Protein AF-A0A951NF86-F1 (afdb_monomer)

Mean predicted aligned error: 8.53 Å

Radius of gyration: 15.35 Å; Cα contacts (8 Å, |Δi|>4): 57; chains: 1; bounding box: 32×35×44 Å

pLDDT: mean 80.7, std 17.2, range 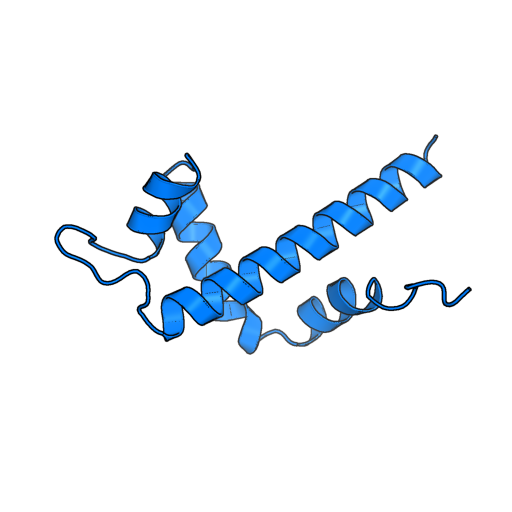[38.62, 94.88]

Solvent-accessible surface area (backbone atoms only — not comparable to full-atom values): 4929 Å² total; per-residue (Å²): 111,73,68,57,52,53,52,50,49,52,52,51,51,33,52,52,50,53,50,29,53,51,50,27,55,38,50,74,68,45,72,60,72,48,94,92,49,87,42,56,30,54,46,44,15,71,76,71,72,42,54,62,65,59,21,42,50,48,50,53,51,21,67,49,45,86,80,38,66,74,56,58,51,64,41,49,64,74,69,78,74,82,76,90,125

Secondary structure (DSSP, 8-state):
-HHHHHHHHHHHHHHHHHHHHHHHHHHHTTTT--TT---HHHHHHHHH---HHHHHHHHHHHHHGGG-HHHHHHHHGGG------

Sequence (85 aa):
MAAAITTLAGRLAAGEAEQLELIGEFDARQAWAGPGLLSCAHWLSWKTGMSPNTARERVRIARSLPALPLITGAFGACRSRRSGR

Nearest PDB structures (foldseek):
  6egk-assembly1_B  TM=3.569E-01  e=9.217E+00  Streptomyces clavuligerus

Structure (mmCIF, N/CA/C/O backbone):
data_AF-A0A951NF86-F1
#
_entry.id   AF-A0A951NF86-F1
#
loop_
_atom_site.group_PDB
_atom_site.id
_atom_site.type_symbol
_atom_site.label_atom_id
_atom_site.label_alt_id
_atom_site.label_comp_id
_atom_site.label_asym_id
_atom_site.label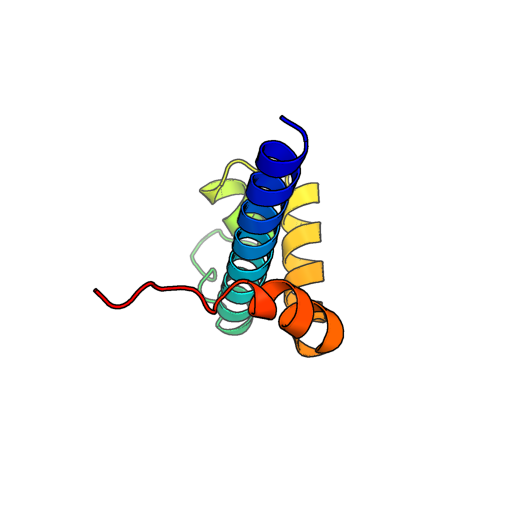_entity_id
_atom_site.label_seq_id
_atom_site.pdbx_PDB_ins_code
_atom_site.Cartn_x
_atom_site.Cartn_y
_atom_site.Cartn_z
_atom_site.occupancy
_atom_site.B_iso_or_equiv
_atom_site.auth_seq_id
_atom_site.auth_comp_id
_atom_site.auth_asym_id
_atom_site.auth_atom_id
_atom_site.pdbx_PDB_model_num
ATOM 1 N N . MET A 1 1 ? 18.135 -4.860 -23.753 1.00 71.12 1 MET A N 1
ATOM 2 C CA . MET A 1 1 ? 18.163 -4.193 -22.428 1.00 71.12 1 MET A CA 1
ATOM 3 C C . MET A 1 1 ? 16.948 -3.289 -22.197 1.00 71.12 1 MET A C 1
ATOM 5 O O . MET A 1 1 ? 16.232 -3.542 -21.240 1.00 71.12 1 MET A O 1
ATOM 9 N N . ALA A 1 2 ? 16.626 -2.332 -23.079 1.00 90.88 2 ALA A N 1
ATOM 10 C CA . ALA A 1 2 ? 15.452 -1.450 -22.916 1.00 90.88 2 ALA A CA 1
ATOM 11 C C . ALA A 1 2 ? 14.096 -2.187 -22.760 1.00 90.88 2 ALA A C 1
ATOM 13 O O . ALA A 1 2 ? 13.284 -1.826 -21.910 1.00 90.88 2 ALA A O 1
ATOM 14 N N . ALA A 1 3 ? 13.872 -3.272 -23.514 1.00 91.25 3 ALA A N 1
ATOM 15 C CA . ALA A 1 3 ? 12.654 -4.089 -23.400 1.00 91.25 3 ALA A CA 1
ATOM 16 C C . ALA A 1 3 ? 12.512 -4.799 -22.034 1.00 91.25 3 ALA A C 1
ATOM 18 O O . ALA A 1 3 ? 11.408 -4.972 -21.525 1.00 91.25 3 ALA A O 1
ATOM 19 N N . ALA A 1 4 ? 13.630 -5.185 -21.409 1.00 92.31 4 ALA A N 1
ATOM 20 C CA . ALA A 1 4 ? 13.611 -5.824 -20.094 1.00 92.31 4 ALA A CA 1
ATOM 21 C C . ALA A 1 4 ? 13.259 -4.818 -18.987 1.00 92.31 4 ALA A C 1
ATOM 23 O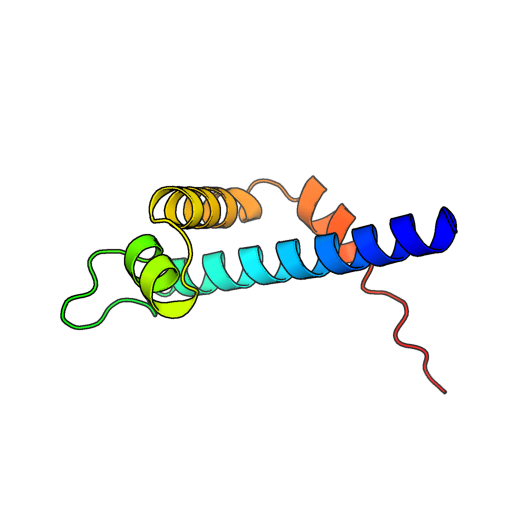 O . ALA A 1 4 ? 12.475 -5.137 -18.096 1.00 92.31 4 ALA A O 1
ATOM 24 N N . ILE A 1 5 ? 13.778 -3.588 -19.086 1.00 92.94 5 ILE A N 1
ATOM 25 C CA . ILE A 1 5 ? 13.478 -2.493 -18.150 1.00 92.94 5 ILE A CA 1
ATOM 26 C C . ILE A 1 5 ? 11.989 -2.144 -18.197 1.00 92.94 5 ILE A C 1
ATOM 28 O O . ILE A 1 5 ? 11.338 -2.088 -17.160 1.00 92.94 5 ILE A O 1
ATOM 32 N N . THR A 1 6 ? 11.432 -1.963 -19.396 1.00 92.69 6 THR A N 1
ATOM 33 C CA . THR A 1 6 ? 10.006 -1.635 -19.575 1.00 92.69 6 THR A CA 1
ATOM 34 C C . THR A 1 6 ? 9.089 -2.767 -19.118 1.00 92.69 6 THR A C 1
ATOM 36 O O . THR A 1 6 ? 8.076 -2.511 -18.471 1.00 92.69 6 THR A O 1
ATOM 39 N N . THR A 1 7 ? 9.471 -4.024 -19.358 1.00 90.56 7 THR A N 1
ATOM 40 C CA . THR A 1 7 ? 8.729 -5.190 -18.851 1.00 90.56 7 THR A CA 1
ATOM 41 C C . THR A 1 7 ? 8.730 -5.243 -17.321 1.00 90.56 7 THR A C 1
ATOM 43 O O . THR A 1 7 ? 7.685 -5.469 -16.711 1.00 90.56 7 THR A O 1
ATOM 46 N N . LEU A 1 8 ? 9.885 -5.025 -16.680 1.00 92.56 8 LEU A N 1
ATOM 47 C CA . LEU A 1 8 ? 9.974 -4.982 -15.220 1.00 92.56 8 LEU A CA 1
ATOM 48 C C . LEU A 1 8 ? 9.157 -3.819 -14.649 1.00 92.56 8 LEU A C 1
ATOM 50 O O . LEU A 1 8 ? 8.393 -4.027 -13.709 1.00 92.56 8 LEU A O 1
ATOM 54 N N . ALA A 1 9 ? 9.264 -2.633 -15.252 1.00 87.62 9 ALA A N 1
ATOM 55 C CA . ALA A 1 9 ? 8.482 -1.466 -14.865 1.00 87.62 9 ALA A CA 1
ATOM 56 C C . ALA A 1 9 ? 6.976 -1.758 -14.925 1.00 87.62 9 ALA A C 1
ATOM 58 O O . ALA A 1 9 ? 6.276 -1.470 -13.963 1.00 87.62 9 ALA A O 1
ATOM 59 N N . GLY A 1 10 ? 6.494 -2.415 -15.987 1.00 83.75 10 GLY A N 1
ATOM 60 C CA . GLY A 1 10 ? 5.088 -2.815 -16.117 1.00 83.75 10 GLY A CA 1
ATOM 61 C C . GLY A 1 10 ? 4.619 -3.786 -15.027 1.00 83.75 10 GLY A C 1
ATOM 62 O O . GLY A 1 10 ? 3.510 -3.656 -14.515 1.00 83.75 10 GLY A O 1
ATOM 63 N N . ARG A 1 11 ? 5.471 -4.733 -14.617 1.00 87.00 11 ARG A N 1
ATOM 64 C CA . ARG A 1 11 ? 5.151 -5.674 -13.530 1.00 87.00 11 ARG A CA 1
ATOM 65 C C . ARG A 1 11 ? 5.112 -4.993 -12.163 1.00 87.00 11 ARG A C 1
ATOM 67 O O . ARG A 1 11 ? 4.231 -5.308 -11.370 1.00 87.00 11 ARG A O 1
ATOM 74 N N . LEU A 1 12 ? 6.043 -4.076 -11.898 1.00 88.31 12 LEU A N 1
ATOM 75 C CA . LEU A 1 12 ? 6.050 -3.279 -10.667 1.00 88.31 12 LEU A CA 1
ATOM 76 C C . LEU A 1 12 ? 4.804 -2.397 -10.591 1.00 88.31 12 LEU A C 1
ATOM 78 O O . LEU A 1 12 ? 4.085 -2.447 -9.603 1.00 88.31 12 LEU A O 1
ATOM 82 N N . ALA A 1 13 ? 4.500 -1.698 -11.682 1.00 84.31 13 ALA A N 1
ATOM 83 C CA . ALA A 1 13 ? 3.281 -0.924 -11.878 1.00 84.31 13 ALA A CA 1
ATOM 84 C C . ALA A 1 13 ? 2.008 -1.733 -11.564 1.00 84.31 13 ALA A C 1
ATOM 86 O O . ALA A 1 13 ? 1.160 -1.293 -10.790 1.00 84.31 13 ALA A O 1
ATOM 87 N N . ALA A 1 14 ? 1.878 -2.936 -12.131 1.00 81.56 14 ALA A N 1
ATOM 88 C CA . ALA A 1 14 ? 0.734 -3.806 -11.864 1.00 81.56 14 ALA A CA 1
ATOM 89 C C . ALA A 1 14 ? 0.651 -4.234 -10.386 1.00 81.56 14 ALA A C 1
ATOM 91 O O . ALA A 1 14 ? -0.436 -4.232 -9.812 1.00 81.56 14 ALA A O 1
ATOM 92 N N . GLY A 1 15 ? 1.790 -4.553 -9.762 1.00 87.06 15 GLY A N 1
ATOM 93 C CA . GLY A 1 15 ? 1.853 -4.899 -8.339 1.00 87.06 15 GLY A CA 1
ATOM 94 C C . GLY A 1 15 ? 1.528 -3.722 -7.412 1.00 87.06 15 GLY A C 1
ATOM 95 O O . GLY A 1 15 ? 0.874 -3.908 -6.390 1.00 87.06 15 GLY A O 1
ATOM 96 N N . GLU A 1 16 ? 1.929 -2.501 -7.771 1.00 87.69 16 GLU A N 1
ATOM 97 C CA . GLU A 1 16 ? 1.570 -1.285 -7.032 1.00 87.69 16 GLU A CA 1
ATOM 98 C C . GLU A 1 16 ? 0.065 -1.008 -7.097 1.00 87.69 16 GLU A C 1
ATOM 100 O O . GLU A 1 16 ? -0.537 -0.661 -6.081 1.00 87.69 16 GLU A O 1
ATOM 105 N N . ALA A 1 17 ? -0.559 -1.210 -8.260 1.00 85.44 17 ALA A N 1
ATOM 106 C CA . ALA A 1 17 ? -2.004 -1.070 -8.405 1.00 85.44 17 ALA A CA 1
ATOM 107 C C . ALA A 1 17 ? -2.768 -2.087 -7.542 1.00 85.44 17 ALA A C 1
ATOM 109 O O . ALA A 1 17 ? -3.663 -1.698 -6.794 1.00 85.44 17 ALA A O 1
ATOM 110 N N . GLU A 1 18 ? -2.370 -3.363 -7.577 1.00 86.81 18 GLU A N 1
ATOM 111 C CA . GLU A 1 18 ? -2.948 -4.415 -6.727 1.00 86.81 18 GLU A CA 1
ATOM 112 C C . GLU A 1 18 ? -2.770 -4.097 -5.235 1.00 86.81 18 GLU A C 1
ATOM 114 O O . GLU A 1 18 ? -3.702 -4.228 -4.442 1.00 86.81 18 GLU A O 1
ATOM 119 N N . GLN A 1 19 ? -1.593 -3.602 -4.843 1.00 90.56 19 GLN A N 1
ATOM 120 C CA . GLN A 1 19 ? -1.347 -3.181 -3.467 1.00 90.56 19 GLN A CA 1
ATOM 121 C C . GLN A 1 19 ? -2.300 -2.057 -3.036 1.00 90.56 19 GLN A C 1
ATOM 123 O O . GLN A 1 19 ? -2.820 -2.093 -1.921 1.00 90.56 19 GLN A O 1
ATOM 128 N N . LEU A 1 20 ? -2.519 -1.048 -3.882 1.00 91.19 20 LEU A N 1
ATOM 129 C CA . LEU A 1 20 ? -3.410 0.066 -3.558 1.00 91.19 20 LEU A CA 1
ATOM 130 C C . LEU A 1 20 ? -4.881 -0.370 -3.490 1.00 91.19 20 LEU A C 1
ATOM 132 O O . LEU A 1 20 ? -5.592 0.096 -2.602 1.00 91.19 20 LEU A O 1
ATOM 136 N N . GLU A 1 21 ? -5.323 -1.284 -4.359 1.00 89.44 21 GLU A N 1
ATOM 137 C CA . GLU A 1 21 ? -6.657 -1.901 -4.284 1.00 89.44 21 GLU A CA 1
ATOM 138 C C . GLU A 1 21 ? -6.852 -2.615 -2.933 1.00 89.44 21 GLU A C 1
ATOM 140 O O . GLU A 1 21 ? -7.819 -2.339 -2.218 1.00 89.44 21 GLU A O 1
ATOM 145 N N . LEU A 1 22 ? -5.883 -3.445 -2.526 1.00 90.94 22 LEU A N 1
ATOM 146 C CA . LEU A 1 22 ? -5.906 -4.148 -1.238 1.00 90.94 22 LEU A CA 1
ATOM 147 C C . LEU A 1 22 ? -5.898 -3.188 -0.043 1.00 90.94 22 LEU A C 1
ATOM 149 O O . LEU A 1 22 ? -6.630 -3.406 0.922 1.00 90.94 22 LEU A O 1
ATOM 153 N N . ILE A 1 23 ? -5.100 -2.115 -0.091 1.00 92.31 23 ILE A N 1
ATOM 154 C CA . ILE A 1 23 ? -5.093 -1.082 0.959 1.00 92.31 23 ILE A CA 1
ATOM 155 C C . ILE A 1 23 ? -6.464 -0.407 1.050 1.00 92.31 23 ILE A C 1
ATOM 157 O O . ILE A 1 23 ? -6.941 -0.164 2.157 1.00 92.31 23 ILE A O 1
ATOM 161 N N . GLY A 1 24 ? -7.100 -0.114 -0.086 1.00 91.69 24 GLY A N 1
ATOM 162 C CA . GLY A 1 24 ? -8.414 0.524 -0.130 1.00 91.69 24 GLY A CA 1
ATOM 163 C C . GLY A 1 24 ? -9.498 -0.357 0.486 1.00 91.69 24 GLY A C 1
ATOM 164 O O . GLY A 1 24 ? -10.258 0.104 1.336 1.00 91.69 24 GLY A O 1
ATOM 165 N N . GLU A 1 25 ? -9.529 -1.640 0.126 1.00 91.00 25 GLU A N 1
ATOM 166 C CA . GLU A 1 25 ? -10.458 -2.616 0.706 1.00 91.00 25 GLU A CA 1
ATOM 167 C C . GLU A 1 25 ? -10.210 -2.817 2.209 1.00 91.00 25 GLU A C 1
ATOM 169 O O . GLU A 1 25 ? -11.149 -2.842 3.008 1.00 91.00 25 GLU A O 1
ATOM 174 N N . PHE A 1 26 ? -8.942 -2.914 2.609 1.00 90.94 26 PHE A N 1
ATOM 175 C CA . PHE A 1 26 ? -8.538 -3.068 4.003 1.00 90.94 26 PHE A CA 1
ATOM 176 C C . PHE A 1 26 ? -8.917 -1.851 4.863 1.00 90.94 26 PHE A C 1
ATOM 178 O O . PHE A 1 26 ? -9.408 -2.010 5.985 1.00 90.94 26 PHE A O 1
ATOM 185 N N . ASP A 1 27 ? -8.735 -0.639 4.331 1.00 92.44 27 ASP A N 1
ATOM 186 C CA . ASP A 1 27 ? -9.138 0.608 4.979 1.00 92.44 27 ASP A CA 1
ATOM 187 C C . ASP A 1 27 ? -10.664 0.736 5.078 1.00 92.44 27 ASP A C 1
ATOM 189 O O . ASP A 1 27 ? -11.171 1.054 6.155 1.00 92.44 27 ASP A O 1
ATOM 193 N N . ALA A 1 28 ? -11.392 0.414 4.002 1.00 90.31 28 ALA A N 1
ATOM 194 C CA . ALA A 1 28 ? -12.853 0.467 3.954 1.00 90.31 28 ALA A CA 1
ATOM 195 C C . ALA A 1 28 ? -13.510 -0.513 4.937 1.00 90.31 28 ALA A C 1
ATOM 197 O O . ALA A 1 28 ? -14.511 -0.186 5.570 1.00 90.31 28 ALA A O 1
ATOM 198 N N . ARG A 1 29 ? -12.921 -1.701 5.109 1.00 91.69 29 ARG A N 1
ATOM 199 C CA . ARG A 1 29 ? -13.359 -2.695 6.101 1.00 91.69 29 ARG A CA 1
ATOM 200 C C . ARG A 1 29 ? -12.942 -2.357 7.528 1.00 91.69 29 ARG A C 1
ATOM 202 O O . ARG A 1 29 ? -13.281 -3.106 8.438 1.00 91.69 29 ARG A O 1
ATOM 209 N N . GLN A 1 30 ? -12.166 -1.287 7.719 1.00 90.75 30 GLN A N 1
ATOM 210 C CA . GLN A 1 30 ? -11.528 -0.953 8.990 1.00 90.75 30 GLN A CA 1
ATOM 211 C C . GLN A 1 30 ? -10.783 -2.147 9.605 1.00 90.75 30 GLN A C 1
ATOM 213 O O . GLN A 1 30 ? -10.679 -2.270 10.820 1.00 90.75 30 GLN A O 1
ATOM 218 N N . ALA A 1 31 ? -10.224 -3.030 8.774 1.00 90.12 31 ALA A N 1
ATOM 219 C CA . ALA A 1 31 ? -9.561 -4.252 9.234 1.00 90.12 31 ALA A CA 1
ATOM 220 C C . ALA A 1 31 ? -8.235 -3.972 9.977 1.00 90.12 31 ALA A C 1
ATOM 222 O O . ALA A 1 31 ? -7.649 -4.863 10.588 1.00 90.12 31 ALA A O 1
ATOM 223 N N . TRP A 1 32 ? -7.780 -2.717 9.961 1.00 89.56 32 TRP A N 1
ATOM 224 C CA . TRP A 1 32 ? -6.701 -2.188 10.793 1.00 89.56 32 TRP A CA 1
ATOM 225 C C . TRP A 1 32 ? -7.137 -1.820 12.215 1.00 89.56 32 TRP A C 1
ATOM 227 O O . TRP A 1 32 ? -6.274 -1.528 13.040 1.00 89.56 32 TRP A O 1
ATOM 237 N N . ALA A 1 33 ? -8.436 -1.744 12.512 1.00 87.19 33 ALA A N 1
ATOM 238 C CA . ALA A 1 33 ? -8.917 -1.281 13.805 1.00 87.19 33 ALA A CA 1
ATOM 239 C C . ALA A 1 33 ? -8.610 -2.330 14.883 1.00 87.19 33 ALA A C 1
ATOM 241 O O . ALA A 1 33 ? -9.251 -3.373 14.983 1.00 87.19 33 ALA A O 1
ATOM 242 N N . GLY A 1 34 ? -7.595 -2.040 15.693 1.00 86.38 34 GLY A N 1
ATOM 243 C CA . GLY A 1 34 ? -7.184 -2.843 16.835 1.00 86.38 34 GLY A CA 1
ATOM 244 C C . GLY A 1 34 ? -6.672 -1.947 17.965 1.00 86.38 34 GLY A C 1
ATOM 245 O O . GLY A 1 34 ? -6.414 -0.760 17.738 1.00 86.38 34 GLY A O 1
ATOM 246 N N . PRO A 1 35 ? -6.519 -2.480 19.189 1.00 81.81 35 PRO A N 1
ATOM 247 C CA . PRO A 1 35 ? -6.058 -1.697 20.331 1.00 81.81 35 PRO A CA 1
ATOM 248 C C . PRO A 1 35 ? -4.729 -0.983 20.035 1.00 81.81 35 PRO A C 1
ATOM 250 O O . PRO A 1 35 ? -3.750 -1.616 19.649 1.00 81.81 35 PRO A O 1
ATOM 253 N N . GLY A 1 36 ? -4.698 0.344 20.199 1.00 82.12 36 GLY A N 1
ATOM 254 C CA . GLY A 1 36 ? -3.501 1.170 19.982 1.00 82.12 36 GLY A CA 1
ATOM 255 C C . GLY A 1 36 ? -3.235 1.605 18.532 1.00 82.12 36 GLY A C 1
ATOM 256 O O . GLY A 1 36 ? -2.300 2.370 18.289 1.00 82.12 36 GLY A O 1
ATOM 257 N N . LEU A 1 37 ? -4.052 1.182 17.562 1.00 84.69 37 LEU A N 1
ATOM 258 C CA . LEU A 1 37 ? -3.914 1.588 16.161 1.00 84.69 37 LEU A CA 1
ATOM 259 C C . LEU A 1 37 ? -4.795 2.803 15.852 1.00 84.69 37 LEU A C 1
ATOM 261 O O . LEU A 1 37 ? -6.017 2.754 15.910 1.00 84.69 37 LEU A O 1
ATOM 265 N N . LEU A 1 38 ? -4.137 3.909 15.507 1.00 84.06 38 LEU A N 1
ATOM 266 C CA . LEU A 1 38 ? -4.763 5.231 15.356 1.00 84.06 38 LEU A CA 1
ATOM 267 C C . LEU A 1 38 ? -5.357 5.485 13.961 1.00 84.06 38 LEU A C 1
ATOM 269 O O . LEU A 1 38 ? -6.178 6.380 13.795 1.00 84.06 38 LEU A O 1
ATOM 273 N N . SER A 1 39 ? -4.889 4.768 12.936 1.00 90.81 39 SER A N 1
ATOM 274 C CA . SER A 1 39 ? -5.379 4.879 11.554 1.00 90.81 39 SER A CA 1
ATOM 275 C C . SER A 1 39 ? -4.811 3.766 10.672 1.00 90.81 39 SER A C 1
ATOM 277 O O . SER A 1 39 ? -3.762 3.198 10.988 1.00 90.81 39 SER A O 1
ATOM 279 N N . CYS A 1 40 ? -5.421 3.539 9.503 1.00 91.12 40 CYS A N 1
ATOM 280 C CA . CYS A 1 40 ? -4.866 2.642 8.484 1.00 91.12 40 CYS A CA 1
ATOM 281 C C . CYS A 1 40 ? -3.436 3.027 8.075 1.00 91.12 40 CYS A C 1
ATOM 283 O O . CYS A 1 40 ? -2.590 2.158 7.886 1.00 91.12 40 CYS A O 1
ATOM 285 N N . ALA A 1 41 ? -3.131 4.327 7.978 1.00 93.81 41 ALA A N 1
ATOM 286 C CA . ALA A 1 41 ? -1.787 4.795 7.638 1.00 93.81 41 ALA A CA 1
ATOM 287 C C . ALA A 1 41 ? -0.764 4.477 8.741 1.00 93.81 41 ALA A C 1
ATOM 289 O O . ALA A 1 41 ? 0.379 4.138 8.442 1.00 93.81 41 ALA A O 1
ATOM 290 N N . HIS A 1 42 ? -1.174 4.554 10.011 1.00 92.88 42 HIS A N 1
ATOM 291 C CA . HIS A 1 42 ? -0.329 4.154 11.135 1.00 92.88 42 HIS A CA 1
ATOM 292 C C . HIS A 1 42 ? -0.053 2.645 11.104 1.00 92.88 42 HIS A C 1
ATOM 294 O O . HIS A 1 42 ? 1.104 2.237 11.190 1.00 92.88 42 HIS A O 1
ATOM 300 N N . TRP A 1 43 ? -1.088 1.826 10.886 1.00 94.62 43 TRP A N 1
ATOM 301 C CA . TRP A 1 43 ? -0.923 0.381 10.721 1.00 94.62 43 TRP A CA 1
ATOM 302 C C . TRP A 1 43 ? 0.010 0.042 9.553 1.00 94.62 43 TRP A C 1
ATOM 304 O O . TRP A 1 43 ? 0.924 -0.764 9.708 1.00 94.62 43 TRP A O 1
ATOM 314 N N . LEU A 1 44 ? -0.170 0.702 8.405 1.00 93.31 44 LEU A N 1
ATOM 315 C CA . LEU A 1 44 ? 0.642 0.467 7.213 1.00 93.31 44 LEU A CA 1
ATOM 316 C C . LEU A 1 44 ? 2.112 0.823 7.464 1.00 93.31 44 LEU A C 1
ATOM 318 O O . LEU A 1 44 ? 2.991 0.016 7.181 1.00 93.31 44 LEU A O 1
ATOM 322 N N . SER A 1 45 ? 2.381 1.984 8.071 1.00 94.12 45 SER A N 1
ATOM 323 C CA . SER A 1 45 ? 3.739 2.390 8.454 1.00 94.12 45 SER A CA 1
ATOM 324 C C . SER A 1 45 ? 4.406 1.356 9.370 1.00 94.12 45 SER A C 1
ATOM 326 O O . SER A 1 45 ? 5.535 0.948 9.099 1.00 94.12 45 SER A O 1
ATOM 328 N N . TRP A 1 46 ? 3.687 0.859 10.383 1.00 91.94 46 TRP A N 1
ATOM 329 C CA . TRP A 1 46 ? 4.191 -0.164 11.303 1.00 91.94 46 TRP A CA 1
ATOM 330 C C . TRP A 1 46 ? 4.472 -1.503 10.609 1.00 91.94 46 TRP A C 1
ATOM 332 O O . TRP A 1 46 ? 5.522 -2.105 10.825 1.00 91.94 46 TRP A O 1
ATOM 342 N N . LYS A 1 47 ? 3.555 -1.978 9.760 1.00 91.62 47 LYS A N 1
ATOM 343 C CA . LYS A 1 47 ? 3.658 -3.309 9.147 1.00 91.62 47 LYS A CA 1
ATOM 344 C C . LYS A 1 47 ? 4.636 -3.388 7.986 1.00 91.62 47 LYS A C 1
ATOM 346 O O . LYS A 1 47 ? 5.217 -4.450 7.785 1.00 91.62 47 LYS A O 1
ATOM 351 N N . THR A 1 48 ? 4.806 -2.314 7.219 1.00 90.69 48 THR A N 1
ATOM 352 C CA . THR A 1 48 ? 5.632 -2.329 6.001 1.00 90.69 48 THR A CA 1
ATOM 353 C C . THR A 1 48 ? 6.926 -1.529 6.134 1.00 90.69 48 THR A C 1
ATOM 355 O O . THR A 1 48 ? 7.668 -1.432 5.161 1.00 90.69 48 THR A O 1
ATOM 358 N N . GLY A 1 49 ? 7.183 -0.897 7.286 1.00 91.88 49 GLY A N 1
ATOM 359 C CA . GLY A 1 49 ? 8.363 -0.052 7.505 1.00 91.88 49 GLY A CA 1
ATOM 360 C C . GLY A 1 49 ? 8.376 1.236 6.671 1.00 91.88 49 GLY A C 1
ATOM 361 O O . GLY A 1 49 ? 9.421 1.860 6.503 1.00 91.88 49 GLY A O 1
ATOM 362 N N . MET A 1 50 ? 7.230 1.641 6.113 1.00 91.44 50 MET A N 1
ATOM 363 C CA . MET A 1 50 ? 7.125 2.887 5.351 1.00 91.44 50 MET A CA 1
ATOM 364 C C . MET A 1 50 ? 7.182 4.097 6.278 1.00 91.44 50 MET A C 1
ATOM 366 O O . MET A 1 50 ? 6.662 4.061 7.396 1.00 91.44 50 MET A O 1
ATOM 370 N N . SER A 1 51 ? 7.711 5.212 5.766 1.00 94.88 51 SER A N 1
ATOM 371 C CA . SER A 1 51 ? 7.578 6.491 6.462 1.00 94.88 51 SER A CA 1
ATOM 372 C C . SER A 1 51 ? 6.092 6.838 6.669 1.00 94.88 51 SER A C 1
ATOM 374 O O . SER A 1 51 ? 5.264 6.530 5.798 1.00 94.88 51 SER A O 1
ATOM 376 N N . PRO A 1 52 ? 5.728 7.527 7.766 1.00 92.19 52 PRO A N 1
ATOM 377 C CA . PRO A 1 52 ? 4.342 7.920 8.011 1.00 92.19 52 PRO A CA 1
ATOM 378 C C . PRO A 1 52 ? 3.731 8.742 6.867 1.00 92.19 52 PRO A C 1
ATOM 380 O O . PRO A 1 52 ? 2.547 8.602 6.565 1.00 92.19 52 PRO A O 1
ATOM 383 N N . ASN A 1 53 ? 4.527 9.580 6.198 1.00 94.88 53 ASN A N 1
ATOM 384 C CA . ASN A 1 53 ? 4.054 10.403 5.083 1.00 94.88 53 ASN A CA 1
ATOM 385 C C . ASN A 1 53 ? 3.730 9.549 3.856 1.00 94.88 53 ASN A C 1
ATOM 387 O O . ASN A 1 53 ? 2.657 9.696 3.275 1.00 94.88 53 ASN A O 1
ATOM 391 N N . THR A 1 54 ? 4.607 8.605 3.512 1.00 93.88 54 THR A N 1
ATOM 392 C CA . THR A 1 54 ? 4.373 7.668 2.406 1.00 93.88 54 THR A CA 1
ATOM 393 C C . THR A 1 54 ? 3.147 6.793 2.663 1.00 93.88 54 THR A C 1
ATOM 395 O O . THR A 1 54 ? 2.352 6.564 1.755 1.00 93.88 54 THR A O 1
ATOM 398 N N . ALA A 1 55 ? 2.966 6.323 3.900 1.00 93.88 55 ALA A N 1
ATOM 399 C CA . ALA A 1 55 ? 1.812 5.509 4.265 1.00 93.88 55 ALA A CA 1
ATOM 400 C C . ALA A 1 55 ? 0.494 6.290 4.132 1.00 93.88 55 ALA A C 1
ATOM 402 O O . ALA A 1 55 ? -0.472 5.775 3.572 1.00 93.88 55 ALA A O 1
ATOM 403 N N . ARG A 1 56 ? 0.458 7.551 4.588 1.00 94.38 56 ARG A N 1
ATOM 404 C CA . ARG A 1 56 ? -0.716 8.425 4.423 1.00 94.38 56 ARG A CA 1
ATOM 405 C C . ARG A 1 56 ? -1.043 8.674 2.958 1.00 94.38 56 ARG A C 1
ATOM 407 O O . A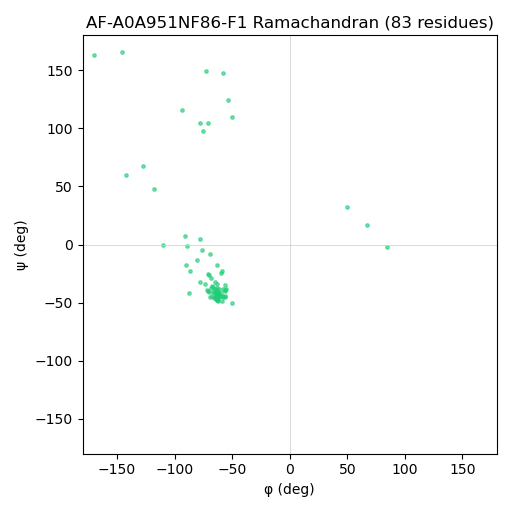RG A 1 56 ? -2.209 8.593 2.586 1.00 94.38 56 ARG A O 1
ATOM 414 N N . GLU A 1 57 ? -0.028 8.947 2.143 1.00 94.81 57 GLU A N 1
ATOM 415 C CA . GLU A 1 57 ? -0.219 9.174 0.712 1.00 94.81 57 GLU A CA 1
ATOM 416 C C . GLU A 1 57 ? -0.794 7.932 0.027 1.00 94.81 57 GLU A C 1
ATOM 418 O O . GLU A 1 57 ? -1.796 8.030 -0.675 1.00 94.81 57 GLU A O 1
ATOM 423 N N . ARG A 1 58 ? -0.245 6.744 0.313 1.00 92.56 58 ARG A N 1
ATOM 424 C CA . ARG A 1 58 ? -0.774 5.478 -0.214 1.00 92.56 58 ARG A CA 1
ATOM 425 C C . ARG A 1 58 ? -2.229 5.241 0.179 1.00 92.56 58 ARG A C 1
ATOM 427 O O . ARG A 1 58 ? -3.023 4.879 -0.679 1.00 92.56 58 ARG A O 1
ATOM 434 N N . VAL A 1 59 ? -2.600 5.491 1.437 1.00 93.88 59 VAL A N 1
ATOM 435 C CA . VAL A 1 59 ? -4.001 5.377 1.881 1.00 93.88 59 VAL A CA 1
ATOM 436 C C . VAL A 1 59 ? -4.893 6.403 1.172 1.00 93.88 59 VAL A C 1
ATOM 438 O O . VAL A 1 59 ? -6.004 6.067 0.771 1.00 93.88 59 VAL A O 1
ATOM 441 N N . ARG A 1 60 ? -4.422 7.639 0.961 1.00 93.25 60 ARG A N 1
ATOM 442 C CA . ARG A 1 60 ? -5.181 8.665 0.228 1.00 93.25 60 ARG A CA 1
ATOM 443 C C . ARG A 1 60 ? -5.436 8.252 -1.221 1.00 93.25 60 ARG A C 1
ATOM 445 O O . ARG A 1 60 ? -6.567 8.375 -1.681 1.00 93.25 60 ARG A O 1
ATOM 452 N N . ILE A 1 61 ? -4.410 7.748 -1.907 1.00 92.12 61 ILE A N 1
ATOM 453 C CA . ILE A 1 61 ? -4.517 7.244 -3.282 1.00 92.12 61 ILE A CA 1
ATOM 454 C C . ILE A 1 61 ? -5.461 6.038 -3.328 1.00 92.12 61 ILE A C 1
ATOM 456 O O . ILE A 1 61 ? -6.376 6.001 -4.141 1.00 92.12 61 ILE A O 1
ATOM 460 N N . ALA A 1 62 ? -5.298 5.075 -2.420 1.00 91.31 62 ALA A N 1
ATOM 461 C CA . ALA A 1 62 ? -6.152 3.892 -2.353 1.00 91.31 62 ALA A CA 1
ATOM 462 C C . ALA A 1 62 ? -7.641 4.245 -2.170 1.00 91.31 62 ALA A C 1
ATOM 464 O O . ALA A 1 62 ? -8.503 3.637 -2.799 1.00 91.31 62 ALA A O 1
ATOM 465 N N . ARG A 1 63 ? -7.947 5.277 -1.373 1.00 90.19 63 ARG A N 1
ATOM 466 C CA . ARG A 1 63 ? -9.315 5.795 -1.197 1.00 90.19 63 ARG A CA 1
ATOM 467 C C . ARG A 1 63 ? -9.877 6.484 -2.441 1.00 90.19 63 ARG A C 1
ATOM 469 O O . ARG A 1 63 ? -11.092 6.493 -2.613 1.00 90.19 63 ARG A O 1
ATOM 476 N N . SER A 1 64 ? -9.035 7.082 -3.286 1.00 87.62 64 SER A N 1
ATOM 477 C CA . SER A 1 64 ? -9.475 7.779 -4.502 1.00 87.62 64 SER A CA 1
ATOM 478 C C . SER A 1 64 ? -9.534 6.882 -5.742 1.00 87.62 64 SER A C 1
ATOM 480 O O . SER A 1 64 ? -10.219 7.232 -6.703 1.00 87.62 64 SER A O 1
ATOM 482 N N . LEU A 1 65 ? -8.873 5.719 -5.733 1.00 76.75 65 LEU A N 1
ATOM 483 C CA . LEU A 1 65 ? -8.852 4.781 -6.862 1.00 76.75 65 LEU A CA 1
ATOM 484 C C . LEU A 1 65 ? -10.232 4.303 -7.348 1.00 76.75 65 LEU A C 1
ATOM 486 O O . LEU A 1 65 ? -10.412 4.247 -8.566 1.00 76.75 65 LEU A O 1
ATOM 490 N N . PRO A 1 66 ? -11.232 4.020 -6.486 1.00 68.62 66 PRO A N 1
ATOM 491 C CA . PRO A 1 66 ? -12.572 3.650 -6.951 1.00 68.62 66 PRO A CA 1
ATOM 492 C C . PRO A 1 66 ? -13.243 4.724 -7.824 1.00 68.62 66 PRO A C 1
ATOM 494 O O . PRO A 1 66 ? -14.118 4.403 -8.624 1.00 68.62 66 PRO A O 1
ATOM 497 N N . ALA A 1 67 ? -12.820 5.988 -7.709 1.00 60.78 67 ALA A N 1
ATOM 498 C CA . ALA A 1 67 ? -13.325 7.104 -8.507 1.00 60.78 67 ALA A CA 1
ATOM 499 C C . ALA A 1 67 ? -12.548 7.329 -9.824 1.00 60.78 67 ALA A C 1
ATOM 501 O O . ALA A 1 67 ? -12.897 8.228 -10.589 1.00 60.78 67 ALA A O 1
ATOM 502 N N . LEU A 1 68 ? -11.502 6.539 -10.111 1.00 57.88 68 LEU A N 1
ATOM 503 C CA . LEU A 1 68 ? -10.603 6.719 -11.262 1.00 57.88 68 LEU A CA 1
ATOM 504 C C . LEU A 1 68 ? -10.468 5.429 -12.106 1.00 57.88 68 LEU A C 1
ATOM 506 O O . LEU A 1 68 ? -9.380 4.851 -12.198 1.00 57.88 68 LEU A O 1
ATOM 510 N N . PRO A 1 69 ? -11.545 4.987 -12.787 1.00 54.03 69 PRO A N 1
ATOM 511 C CA . PRO A 1 69 ? -11.571 3.735 -13.557 1.00 54.03 69 PRO A CA 1
ATOM 512 C C . PRO A 1 69 ? -10.589 3.679 -14.746 1.00 54.03 69 PRO A C 1
ATOM 514 O O . PRO A 1 69 ? -10.265 2.598 -15.234 1.00 54.03 69 PRO A O 1
ATOM 517 N N . LEU A 1 70 ? -10.074 4.824 -15.212 1.00 51.25 70 LEU A N 1
ATOM 518 C CA . LEU A 1 70 ? -9.094 4.878 -16.306 1.00 51.25 70 LEU A CA 1
ATOM 519 C C . LEU A 1 70 ? -7.714 4.329 -15.904 1.00 51.25 70 LEU A C 1
ATOM 521 O O . LEU A 1 70 ? -6.978 3.831 -16.753 1.00 51.25 70 LEU A O 1
ATOM 525 N N . ILE A 1 71 ? -7.368 4.380 -14.615 1.00 52.34 71 ILE A N 1
ATOM 526 C CA . ILE A 1 71 ? -6.057 3.952 -14.111 1.00 52.34 71 ILE A CA 1
ATOM 527 C C . ILE A 1 71 ? -6.069 2.451 -13.785 1.00 52.34 71 ILE A C 1
ATOM 529 O O . ILE A 1 71 ? -5.151 1.724 -14.168 1.00 52.34 71 ILE A O 1
ATOM 533 N N . THR A 1 72 ? -7.144 1.949 -13.173 1.00 52.41 72 THR A N 1
ATOM 534 C CA . THR A 1 72 ? -7.329 0.513 -12.895 1.00 52.41 72 THR A CA 1
ATOM 535 C C . THR A 1 72 ? -7.408 -0.323 -14.175 1.00 52.41 72 THR A C 1
ATOM 537 O O . THR A 1 72 ? -6.872 -1.432 -14.212 1.00 52.41 72 THR A O 1
ATOM 540 N N . GLY A 1 73 ? -7.979 0.216 -15.260 1.00 50.50 73 GLY A N 1
ATOM 541 C CA . GLY A 1 73 ? -7.963 -0.423 -16.581 1.00 50.50 73 GLY A CA 1
ATOM 542 C C . GLY A 1 73 ? -6.563 -0.521 -17.205 1.00 50.50 73 GLY A C 1
ATOM 543 O O . GLY A 1 73 ? -6.206 -1.564 -17.753 1.00 50.50 73 GLY A O 1
ATOM 544 N N . ALA A 1 74 ? -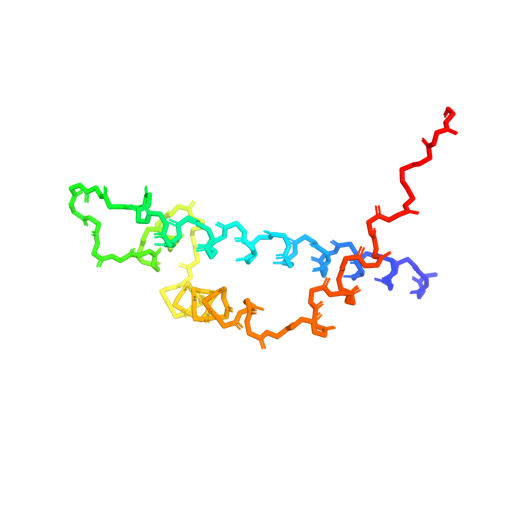5.739 0.524 -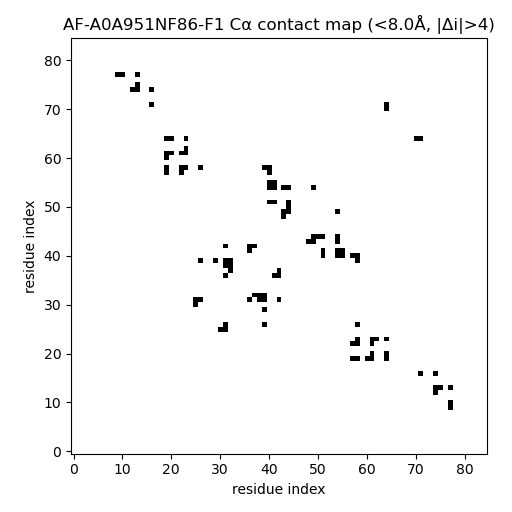17.073 1.00 54.22 74 ALA A N 1
ATOM 545 C CA . ALA A 1 74 ? -4.386 0.558 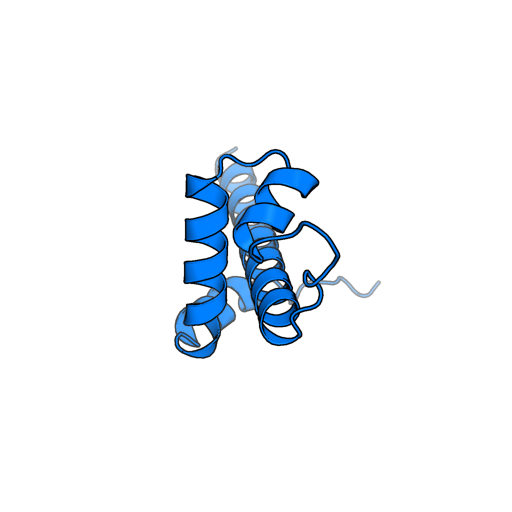-17.634 1.00 54.22 74 ALA A CA 1
ATOM 546 C C . ALA A 1 74 ? -3.415 -0.387 -16.901 1.00 54.22 74 ALA A C 1
ATOM 548 O O . ALA A 1 74 ? -2.643 -1.095 -17.550 1.00 54.22 74 ALA A O 1
ATOM 549 N N . PHE A 1 75 ? -3.493 -0.473 -15.567 1.00 54.34 75 PHE A N 1
ATOM 550 C CA . PHE A 1 75 ? -2.725 -1.464 -14.802 1.00 54.34 75 PHE A CA 1
ATOM 551 C C . PHE A 1 75 ? -3.300 -2.885 -14.951 1.00 54.34 75 PHE A C 1
ATOM 553 O O . PHE A 1 75 ? -2.550 -3.860 -15.028 1.00 54.34 75 PHE A O 1
ATOM 560 N N . GLY A 1 76 ? -4.626 -3.017 -15.072 1.00 53.84 76 GLY A N 1
ATOM 561 C CA . GLY A 1 76 ? -5.315 -4.294 -15.257 1.00 53.84 76 GLY A CA 1
ATOM 562 C C . GLY A 1 76 ? -5.119 -4.938 -16.630 1.00 53.84 76 GLY A C 1
ATOM 563 O O . GLY A 1 76 ? -5.164 -6.163 -16.732 1.00 53.84 76 GLY A O 1
ATOM 564 N N . ALA A 1 77 ? -4.822 -4.162 -17.675 1.00 48.66 77 ALA A N 1
ATOM 565 C CA . ALA A 1 77 ? -4.504 -4.693 -19.003 1.00 48.66 77 ALA A CA 1
ATOM 566 C C . ALA A 1 77 ? -3.268 -5.620 -18.995 1.00 48.66 77 ALA A C 1
ATOM 568 O O . ALA A 1 77 ? -3.173 -6.537 -19.812 1.00 48.66 77 ALA A O 1
ATOM 569 N N . CYS A 1 78 ? -2.366 -5.467 -18.015 1.00 44.44 78 CYS A N 1
ATOM 570 C CA . CYS A 1 78 ? -1.225 -6.362 -17.808 1.00 44.44 78 CYS A CA 1
ATOM 571 C C . CYS A 1 78 ? -1.596 -7.699 -17.118 1.00 44.44 78 CYS A C 1
ATOM 573 O O . CYS A 1 78 ? -0.717 -8.509 -16.834 1.00 44.44 78 CYS A O 1
ATOM 575 N N . ARG A 1 79 ? -2.886 -7.975 -16.854 1.00 54.97 79 ARG A N 1
ATOM 576 C CA . ARG A 1 79 ? -3.361 -9.225 -16.218 1.00 54.97 79 ARG A CA 1
ATOM 577 C C . ARG A 1 79 ? -3.733 -10.354 -17.188 1.00 54.97 79 ARG A C 1
ATOM 579 O O . ARG A 1 79 ? -4.228 -11.385 -16.744 1.00 54.97 79 ARG A O 1
ATOM 586 N N . SER A 1 80 ? -3.476 -10.232 -18.493 1.00 44.31 80 SER A N 1
ATOM 587 C CA . SER A 1 80 ? -3.927 -11.227 -19.487 1.00 44.31 80 SER A CA 1
ATOM 588 C C . SER A 1 80 ? -2.810 -11.950 -20.252 1.00 44.31 80 SER A C 1
ATOM 590 O O . SER A 1 80 ? -2.888 -12.111 -21.462 1.00 4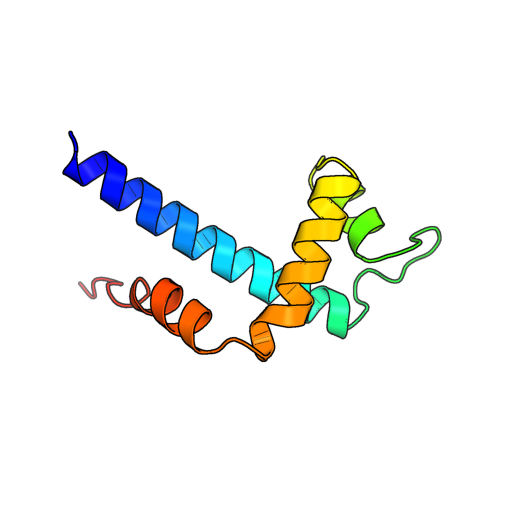4.31 80 SER A O 1
ATOM 592 N N . ARG A 1 81 ? -1.780 -12.467 -19.566 1.00 46.41 81 ARG A N 1
ATOM 593 C CA . ARG A 1 81 ? -0.974 -13.592 -20.096 1.00 46.41 81 ARG A CA 1
ATOM 594 C C . ARG A 1 81 ? -0.569 -14.579 -18.996 1.00 46.41 81 ARG A C 1
ATOM 596 O O . ARG A 1 81 ? 0.612 -14.841 -18.791 1.00 46.41 81 ARG A O 1
ATOM 603 N N . ARG A 1 82 ? -1.542 -15.184 -18.302 1.00 43.28 82 ARG A N 1
ATOM 604 C CA . ARG A 1 82 ? -1.313 -16.534 -17.759 1.00 43.28 82 ARG A CA 1
ATOM 605 C C . ARG A 1 82 ? -1.394 -17.501 -18.937 1.00 43.28 82 ARG A C 1
ATOM 607 O O . ARG A 1 82 ? -2.475 -17.826 -19.412 1.00 43.28 82 ARG A O 1
ATOM 614 N N . SER A 1 83 ? -0.217 -17.856 -19.444 1.00 42.25 83 SER A N 1
ATOM 615 C CA . SER A 1 83 ? 0.005 -18.941 -20.394 1.00 42.25 83 SER A CA 1
ATOM 616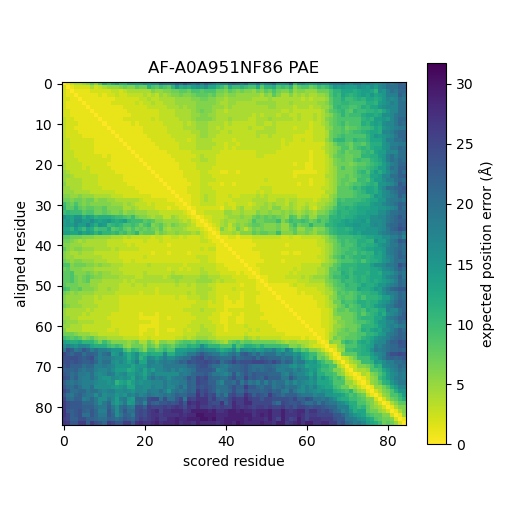 C C . SER A 1 83 ? -0.664 -20.209 -19.873 1.00 42.25 83 SER A C 1
ATOM 618 O O . SER A 1 83 ? -0.220 -20.782 -18.881 1.00 42.25 83 SER A O 1
ATOM 620 N N . GLY A 1 84 ? -1.746 -20.621 -20.528 1.00 48.16 84 GLY A N 1
ATOM 621 C CA . GLY A 1 84 ? -2.183 -22.004 -20.508 1.00 48.16 84 GLY A CA 1
ATOM 622 C C . GLY A 1 84 ? -1.304 -22.792 -21.469 1.00 48.16 84 GLY A C 1
ATOM 623 O O . GLY A 1 84 ? -1.459 -22.642 -22.681 1.00 48.16 84 GLY A O 1
ATOM 624 N N . ARG A 1 85 ? -0.370 -23.563 -20.914 1.00 38.62 85 ARG A N 1
ATOM 625 C CA . ARG A 1 85 ? 0.113 -24.876 -21.373 1.00 38.62 85 ARG A CA 1
ATOM 626 C C . ARG A 1 85 ? 1.255 -25.329 -20.479 1.00 38.62 85 ARG A C 1
ATOM 628 O O . ARG A 1 85 ? 2.143 -24.490 -20.216 1.00 38.62 85 ARG A O 1
#

Foldseek 3Di:
DVVVVVVVVLVVLLVLLVVLLVLLVCQVVVVVDDPPRPGSLSSCCVPVVDDSVVSVVSNVCSVCVVVPVVSCVVSCVVVPDPDDD